Protein AF-A0A382T0R1-F1 (afdb_monomer_lite)

Secondary structure (DSSP, 8-state):
-HHHHHHHHHHHHHHHHHHHHHHHHHHSSS-THHHHHHHHHHHHHHHHHHHHHHHHHHHHHHHHHHHHHHHHHHHHHTS-HHHHTTS-HHHHHHHHHHHHHHHHHHHHHHHHHHHHHHHHHHHHHHHHHH-HHHHHHHHTTHHHHHHHHHHHHHHHHHHHHHHHHHHHHHHHHHHHT-

Structure (mmCIF, N/CA/C/O backbone):
data_AF-A0A382T0R1-F1
#
_entry.id   AF-A0A382T0R1-F1
#
loop_
_atom_site.group_PDB
_atom_site.id
_atom_site.type_symbol
_atom_site.label_atom_id
_atom_site.label_alt_id
_atom_site.label_comp_id
_atom_site.label_asym_id
_atom_site.label_entity_id
_atom_site.label_seq_id
_atom_site.pdbx_PDB_ins_code
_atom_site.Cartn_x
_atom_site.Cartn_y
_atom_site.Cartn_z
_atom_site.occupancy
_atom_site.B_iso_or_equiv
_atom_site.auth_seq_id
_atom_site.auth_comp_id
_atom_site.auth_asym_id
_atom_site.auth_atom_id
_atom_site.pdbx_PDB_model_num
A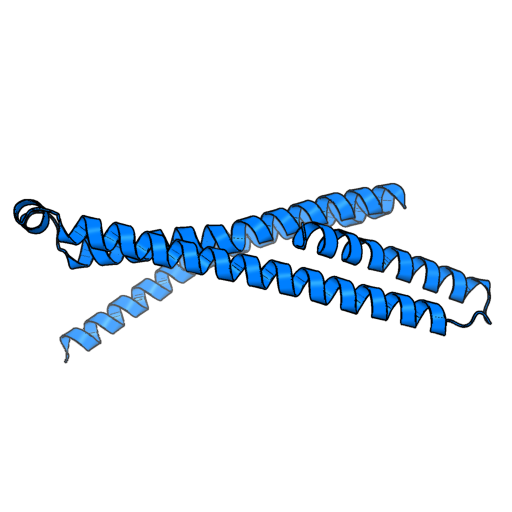TOM 1 N N . VAL A 1 1 ? -0.470 12.416 -5.456 1.00 79.88 1 VAL A N 1
ATOM 2 C CA . VAL A 1 1 ? 0.583 12.897 -6.387 1.00 79.88 1 VAL A CA 1
ATOM 3 C C . VAL A 1 1 ? 1.858 12.061 -6.297 1.00 79.88 1 VAL A C 1
ATOM 5 O O . VAL A 1 1 ? 2.151 11.387 -7.273 1.00 79.88 1 VAL A O 1
ATOM 8 N N . CYS A 1 2 ? 2.559 11.999 -5.152 1.00 83.88 2 CYS A N 1
ATOM 9 C CA . CYS A 1 2 ? 3.812 11.226 -5.013 1.00 83.88 2 CYS A CA 1
ATOM 10 C C . CYS A 1 2 ? 3.690 9.752 -5.435 1.00 83.88 2 CYS A C 1
ATOM 12 O O . CYS A 1 2 ? 4.563 9.249 -6.130 1.00 83.88 2 CYS A O 1
ATOM 14 N N . GLY A 1 3 ? 2.586 9.080 -5.081 1.00 83.62 3 GLY A N 1
ATOM 15 C CA . GLY A 1 3 ? 2.339 7.695 -5.499 1.00 83.62 3 GLY A CA 1
ATOM 16 C C . GLY A 1 3 ? 2.232 7.535 -7.019 1.00 83.62 3 GLY A C 1
ATOM 17 O O . GLY A 1 3 ? 2.878 6.664 -7.585 1.00 83.62 3 GLY A O 1
ATOM 18 N N . VAL A 1 4 ? 1.484 8.417 -7.692 1.00 85.44 4 VAL A N 1
ATOM 19 C CA . VAL A 1 4 ? 1.321 8.392 -9.158 1.00 85.44 4 VAL A CA 1
ATOM 20 C C . VAL A 1 4 ? 2.634 8.738 -9.863 1.00 85.44 4 VAL A C 1
ATOM 22 O O . VAL A 1 4 ? 3.014 8.047 -10.797 1.00 85.44 4 VAL A O 1
ATOM 25 N N . ALA A 1 5 ? 3.378 9.734 -9.378 1.00 86.44 5 ALA A N 1
ATOM 26 C CA . ALA A 1 5 ? 4.698 10.066 -9.919 1.00 86.44 5 ALA A CA 1
ATOM 27 C C . ALA A 1 5 ? 5.721 8.928 -9.706 1.00 86.44 5 ALA A C 1
ATOM 29 O O . ALA A 1 5 ? 6.486 8.585 -10.600 1.00 86.44 5 ALA A O 1
ATOM 30 N N . GLY A 1 6 ? 5.710 8.276 -8.540 1.00 84.56 6 GLY A N 1
ATOM 31 C CA . GLY A 1 6 ? 6.549 7.102 -8.280 1.00 84.56 6 GLY A CA 1
ATOM 32 C C . GLY A 1 6 ? 6.141 5.858 -9.084 1.00 84.56 6 GLY A C 1
ATOM 33 O O . GLY A 1 6 ? 6.961 4.958 -9.289 1.00 84.56 6 GLY A O 1
ATOM 34 N N . LEU A 1 7 ? 4.886 5.777 -9.539 1.00 84.94 7 LEU A N 1
ATOM 35 C CA . LEU A 1 7 ? 4.451 4.768 -10.504 1.00 84.94 7 LEU A CA 1
ATOM 36 C C . LEU A 1 7 ? 4.977 5.068 -11.901 1.00 84.94 7 LEU A C 1
ATOM 38 O O . LEU A 1 7 ? 5.560 4.176 -12.507 1.00 84.94 7 LEU A O 1
ATOM 42 N N . THR A 1 8 ? 4.781 6.289 -12.405 1.00 83.06 8 THR A N 1
ATOM 43 C CA . THR A 1 8 ? 5.184 6.644 -13.772 1.00 83.06 8 THR A CA 1
ATOM 44 C C . THR A 1 8 ? 6.680 6.436 -13.971 1.00 83.06 8 THR A C 1
ATOM 46 O O . THR A 1 8 ? 7.068 5.809 -14.950 1.00 83.06 8 THR A O 1
ATOM 49 N N . LEU A 1 9 ? 7.513 6.826 -12.997 1.00 83.06 9 LEU A N 1
ATOM 50 C CA . LEU A 1 9 ? 8.953 6.547 -13.040 1.00 83.06 9 LEU A CA 1
ATOM 51 C C . LEU A 1 9 ? 9.266 5.045 -13.099 1.00 83.06 9 LEU A C 1
ATOM 53 O O . LEU A 1 9 ? 10.170 4.643 -13.825 1.00 83.06 9 LEU A O 1
ATOM 57 N N . GLN A 1 10 ? 8.533 4.208 -12.356 1.00 77.69 10 GLN A N 1
ATOM 58 C CA . GLN A 1 10 ? 8.764 2.761 -12.383 1.00 77.69 10 GLN A CA 1
ATOM 59 C C . GLN A 1 10 ? 8.341 2.139 -13.717 1.00 77.69 10 GLN A C 1
ATOM 61 O O . GLN A 1 10 ? 9.050 1.276 -14.228 1.00 77.69 10 GLN A O 1
ATOM 66 N N . VAL A 1 11 ? 7.213 2.569 -14.287 1.00 79.44 11 VAL A N 1
ATOM 67 C CA . VAL A 1 11 ? 6.737 2.079 -15.592 1.00 79.44 11 VAL A CA 1
ATOM 68 C C . VAL A 1 11 ? 7.716 2.443 -16.715 1.00 79.44 11 VAL A C 1
ATOM 70 O O . VAL A 1 11 ? 7.823 1.701 -17.686 1.00 79.44 11 VAL A O 1
ATOM 73 N N . SER A 1 12 ? 8.497 3.516 -16.564 1.00 75.88 12 SER A N 1
ATOM 74 C CA . SER A 1 12 ? 9.550 3.882 -17.518 1.00 75.88 12 SER A CA 1
ATOM 75 C C . SER A 1 12 ? 10.806 3.001 -17.443 1.00 75.88 12 SER A C 1
ATOM 77 O O . SER A 1 12 ? 11.575 2.973 -18.402 1.00 75.88 12 SER A O 1
ATOM 79 N N . VAL A 1 13 ? 11.044 2.261 -16.350 1.00 80.06 13 VAL A N 1
ATOM 80 C CA . VAL A 1 13 ? 12.275 1.456 -16.176 1.00 80.06 13 VAL A CA 1
ATOM 81 C C . VAL A 1 13 ? 12.455 0.405 -17.286 1.00 80.06 13 VAL A C 1
ATOM 83 O O . VAL A 1 13 ? 13.531 0.377 -17.887 1.00 80.06 13 VAL A O 1
ATOM 86 N N . PRO A 1 14 ? 11.441 -0.414 -17.641 1.00 80.69 14 PRO A N 1
ATOM 87 C CA . PRO A 1 14 ? 11.546 -1.346 -18.764 1.00 80.69 14 PRO A CA 1
ATOM 88 C C . PRO A 1 14 ? 11.840 -0.671 -20.109 1.00 80.69 14 PRO A C 1
ATOM 90 O O . PRO A 1 14 ? 12.489 -1.282 -20.952 1.00 80.69 14 PRO A O 1
ATOM 93 N N . MET A 1 15 ? 11.400 0.577 -20.320 1.00 78.06 15 MET A N 1
ATOM 94 C CA . MET A 1 15 ? 11.679 1.318 -21.560 1.00 78.06 15 MET A CA 1
ATOM 95 C C . MET A 1 15 ? 13.159 1.658 -21.685 1.00 78.06 15 MET A C 1
ATOM 97 O O . MET A 1 15 ? 13.760 1.418 -22.728 1.00 78.06 15 MET A O 1
ATOM 101 N N . VAL A 1 16 ? 13.743 2.190 -20.608 1.00 78.50 16 VAL A N 1
ATOM 102 C CA . VAL A 1 16 ? 15.171 2.528 -20.564 1.00 78.50 16 VAL A CA 1
ATOM 103 C C . VAL A 1 16 ? 16.012 1.263 -20.701 1.00 78.50 16 VAL A C 1
ATOM 105 O O . VAL A 1 16 ? 16.990 1.256 -21.441 1.00 78.50 16 VAL A O 1
ATOM 108 N N . LEU A 1 17 ? 15.596 0.173 -20.047 1.00 80.19 17 LEU A N 1
ATOM 109 C CA . LEU A 1 17 ? 16.271 -1.115 -20.157 1.00 80.19 17 LEU A CA 1
ATOM 110 C C . LEU A 1 17 ? 16.212 -1.674 -21.584 1.00 80.19 17 LEU A C 1
ATOM 112 O O . LEU A 1 17 ? 17.235 -2.109 -22.099 1.00 80.19 17 LEU A O 1
ATOM 116 N N . ARG A 1 18 ? 15.044 -1.627 -22.237 1.00 80.56 18 ARG A N 1
ATOM 117 C CA . ARG A 1 18 ? 14.897 -2.031 -23.640 1.00 80.56 18 ARG A CA 1
ATOM 118 C C . ARG A 1 18 ? 15.835 -1.228 -24.538 1.00 80.56 18 ARG A C 1
ATOM 120 O O . ARG A 1 18 ? 16.590 -1.824 -25.290 1.00 80.56 18 ARG A O 1
ATOM 127 N N . HIS A 1 19 ? 15.818 0.098 -24.425 1.00 79.00 19 HIS A N 1
ATOM 128 C CA . HIS A 1 19 ? 16.662 0.956 -25.254 1.00 79.00 19 HIS A CA 1
ATOM 129 C C . HIS A 1 19 ? 18.156 0.687 -25.029 1.00 79.00 19 HIS A C 1
ATOM 131 O O . HIS A 1 19 ? 18.913 0.596 -25.988 1.00 79.00 19 HIS A O 1
ATOM 137 N N . ALA A 1 20 ? 18.570 0.478 -23.775 1.00 78.12 20 ALA A N 1
ATOM 138 C CA . ALA A 1 20 ? 19.946 0.114 -23.450 1.00 78.12 20 ALA A CA 1
ATOM 139 C C . ALA A 1 20 ? 20.356 -1.241 -24.058 1.00 78.12 20 ALA A C 1
ATOM 141 O O . ALA A 1 20 ? 21.490 -1.383 -24.509 1.00 78.12 20 ALA A O 1
ATOM 142 N N . ILE A 1 21 ? 19.447 -2.224 -24.087 1.00 81.25 21 ILE A N 1
ATOM 143 C CA . ILE A 1 21 ? 19.679 -3.525 -24.733 1.00 81.25 21 ILE A CA 1
ATOM 144 C C . ILE A 1 21 ? 19.779 -3.363 -26.254 1.00 81.25 21 ILE A C 1
ATOM 146 O O . ILE A 1 21 ? 20.711 -3.898 -26.847 1.00 81.25 21 ILE A O 1
ATOM 150 N N . ASP A 1 22 ? 18.867 -2.609 -26.870 1.00 81.69 22 ASP A N 1
ATOM 151 C CA . ASP A 1 22 ? 18.844 -2.385 -28.321 1.00 81.69 22 ASP A CA 1
ATOM 152 C C . ASP A 1 22 ? 20.154 -1.710 -28.790 1.00 81.69 22 ASP A C 1
ATOM 154 O O . ASP A 1 22 ? 20.825 -2.217 -29.689 1.00 81.69 22 ASP A O 1
ATOM 158 N N . VAL A 1 23 ? 20.599 -0.653 -28.096 1.00 77.19 23 VAL A N 1
ATOM 159 C CA . VAL A 1 23 ? 21.877 0.040 -28.371 1.00 77.19 23 VAL A CA 1
ATOM 160 C C . VAL A 1 23 ? 23.085 -0.880 -28.153 1.00 77.19 23 VAL A C 1
ATOM 162 O O . VAL A 1 23 ? 24.022 -0.883 -28.954 1.00 77.19 23 VAL A O 1
ATOM 165 N N . ALA A 1 24 ? 23.076 -1.698 -27.096 1.00 74.50 24 ALA A N 1
ATOM 166 C CA . ALA A 1 24 ? 24.163 -2.639 -26.822 1.00 74.50 24 ALA A CA 1
ATOM 167 C C . ALA A 1 24 ? 24.288 -3.736 -27.896 1.00 74.50 24 ALA A C 1
ATOM 169 O O . ALA A 1 24 ? 25.397 -4.203 -28.173 1.00 74.50 24 ALA A O 1
ATOM 170 N N . LEU A 1 25 ? 23.168 -4.148 -28.497 1.00 76.50 25 LEU A N 1
ATOM 171 C CA . LEU A 1 25 ? 23.129 -5.152 -29.559 1.00 76.50 25 LEU A CA 1
ATOM 172 C C . LEU A 1 25 ? 23.551 -4.583 -30.923 1.00 76.50 25 LEU A C 1
ATOM 174 O O . LEU A 1 25 ? 24.225 -5.294 -31.673 1.00 76.50 25 LEU A O 1
ATOM 178 N N . GLU A 1 26 ? 23.195 -3.331 -31.233 1.00 75.75 26 GLU A N 1
ATOM 179 C CA . GLU A 1 26 ? 23.508 -2.689 -32.520 1.00 75.75 26 GLU A CA 1
ATOM 180 C C . GLU A 1 26 ? 24.931 -2.116 -32.593 1.00 75.75 26 GLU A C 1
ATOM 182 O O . GLU A 1 26 ? 25.636 -2.374 -33.569 1.00 75.75 26 GLU A O 1
ATOM 187 N N . GLU A 1 27 ? 25.395 -1.369 -31.585 1.00 66.44 27 GLU A N 1
ATOM 188 C CA . GLU A 1 27 ? 26.633 -0.586 -31.729 1.00 66.44 27 GLU A CA 1
ATOM 189 C C . GLU A 1 27 ? 27.912 -1.327 -31.314 1.00 66.44 27 GLU A C 1
ATOM 191 O O . GLU A 1 27 ? 28.993 -0.898 -31.706 1.00 66.44 27 GLU A O 1
ATOM 196 N N . ARG A 1 28 ? 27.845 -2.424 -30.537 1.00 62.25 28 ARG A N 1
ATOM 197 C CA . ARG A 1 28 ? 28.993 -3.195 -29.973 1.00 62.25 28 ARG A CA 1
ATOM 198 C C . ARG A 1 28 ? 30.115 -2.380 -29.274 1.00 62.25 28 ARG A C 1
ATOM 200 O O . ARG A 1 28 ? 31.030 -2.992 -28.726 1.00 62.25 28 ARG A O 1
ATOM 207 N N . SER A 1 29 ? 30.058 -1.044 -29.251 1.00 57.25 29 SER A N 1
ATOM 208 C CA . SER A 1 29 ? 31.073 -0.133 -28.699 1.00 57.25 29 SER A CA 1
ATOM 209 C C . SER A 1 29 ? 30.507 1.121 -28.015 1.00 57.25 29 SER A C 1
ATOM 211 O O . SER A 1 29 ? 31.285 1.947 -27.540 1.00 57.25 29 SER A O 1
ATOM 213 N N . GLY A 1 30 ? 29.182 1.301 -27.961 1.00 59.59 30 GLY A N 1
ATOM 214 C CA . GLY A 1 30 ? 28.564 2.409 -27.229 1.00 59.59 30 GLY A CA 1
ATOM 215 C C . GLY A 1 30 ? 28.797 2.271 -25.719 1.00 59.59 30 GLY A C 1
ATOM 216 O O . GLY A 1 30 ? 28.607 1.194 -25.154 1.00 59.59 30 GLY A O 1
ATOM 217 N N . SER A 1 31 ? 29.226 3.343 -25.042 1.00 66.50 31 SER A N 1
ATOM 218 C CA . SER A 1 31 ? 29.431 3.318 -23.587 1.00 66.50 31 SER A CA 1
ATOM 219 C C . SER A 1 31 ? 28.091 3.136 -22.859 1.00 66.50 31 SER A C 1
ATOM 221 O O . SER A 1 31 ? 27.281 4.061 -22.762 1.00 66.50 31 SER A O 1
ATOM 223 N N . LEU A 1 32 ? 27.852 1.932 -22.322 1.00 72.62 32 LEU A N 1
ATOM 224 C CA . LEU A 1 32 ? 26.672 1.617 -21.503 1.00 72.62 32 LEU A CA 1
ATOM 225 C C . LEU A 1 32 ? 26.631 2.396 -20.178 1.00 72.62 32 LEU A C 1
ATOM 227 O O . LEU A 1 32 ? 25.585 2.442 -19.530 1.00 72.62 32 LEU A O 1
ATOM 231 N N . GLU A 1 33 ? 27.739 3.016 -19.770 1.00 80.31 33 GLU A N 1
ATOM 232 C CA . GLU A 1 33 ? 27.874 3.668 -18.467 1.00 80.31 33 GLU A CA 1
ATOM 233 C C . GLU A 1 33 ? 26.818 4.766 -18.251 1.00 80.31 33 GLU A C 1
ATOM 235 O O . GLU A 1 33 ? 26.200 4.838 -17.188 1.00 80.31 33 GLU A O 1
ATOM 240 N N . ALA A 1 34 ? 26.527 5.566 -19.282 1.00 79.25 34 ALA A N 1
ATOM 241 C CA . ALA A 1 34 ? 25.521 6.625 -19.203 1.00 79.25 34 ALA A CA 1
ATOM 242 C C . ALA A 1 34 ? 24.104 6.073 -18.944 1.00 79.25 34 ALA A C 1
ATOM 244 O O . ALA A 1 34 ? 23.364 6.618 -18.124 1.00 79.25 34 ALA A O 1
ATOM 245 N N . HIS A 1 35 ? 23.737 4.959 -19.584 1.00 77.94 35 HIS A N 1
ATOM 246 C CA . HIS A 1 35 ? 22.433 4.314 -19.398 1.00 77.94 35 HIS A CA 1
ATOM 247 C C . HIS A 1 35 ? 22.286 3.730 -17.991 1.00 77.94 35 HIS A C 1
ATOM 249 O O . HIS A 1 35 ? 21.218 3.830 -17.383 1.00 77.94 35 HIS A O 1
ATOM 255 N N . VAL A 1 36 ? 23.370 3.167 -17.449 1.00 82.75 36 VAL A N 1
ATOM 256 C CA . VAL A 1 36 ? 23.408 2.664 -16.071 1.00 82.75 36 VAL A CA 1
ATOM 257 C C . VAL A 1 36 ? 23.182 3.806 -15.081 1.00 82.75 36 VAL A C 1
ATOM 259 O O . VAL A 1 36 ? 22.324 3.684 -14.208 1.00 82.75 36 VAL A O 1
ATOM 262 N N . TRP A 1 37 ? 23.866 4.942 -15.242 1.00 85.81 37 TRP A N 1
ATOM 263 C CA . TRP A 1 37 ? 23.668 6.100 -14.363 1.00 85.81 37 TRP A CA 1
ATOM 264 C C . TRP A 1 37 ? 22.254 6.680 -14.441 1.00 85.81 37 TRP A C 1
ATOM 266 O O . TRP A 1 37 ? 21.680 7.030 -13.408 1.00 85.81 37 TRP A O 1
ATOM 276 N N . VAL A 1 38 ? 21.650 6.719 -15.633 1.00 84.62 38 VAL A N 1
ATOM 277 C CA . VAL A 1 38 ? 20.247 7.129 -15.801 1.00 84.62 38 VAL A CA 1
ATOM 278 C C . VAL A 1 38 ? 19.303 6.171 -15.069 1.00 84.62 38 VAL A C 1
ATOM 280 O O . VAL A 1 38 ? 18.416 6.623 -14.343 1.00 84.62 38 VAL A O 1
ATOM 283 N N . LEU A 1 39 ? 19.506 4.856 -15.192 1.00 84.25 39 LEU A N 1
ATOM 284 C CA . LEU A 1 39 ? 18.712 3.858 -14.468 1.00 84.25 39 LEU A CA 1
ATOM 285 C C . LEU A 1 39 ? 18.853 4.002 -12.949 1.00 84.25 39 LEU A C 1
ATOM 287 O O . LEU A 1 39 ? 17.849 3.947 -12.239 1.00 84.25 39 LEU A O 1
ATOM 291 N N . VAL A 1 40 ? 20.070 4.238 -12.449 1.00 88.19 40 VAL A N 1
ATOM 292 C CA . VAL A 1 40 ? 20.329 4.479 -11.021 1.00 88.19 40 VAL A CA 1
ATOM 293 C C . VAL A 1 40 ? 19.611 5.744 -10.545 1.00 88.19 40 VAL A C 1
ATOM 295 O O . VAL A 1 40 ? 18.936 5.712 -9.516 1.00 88.19 40 VAL A O 1
ATOM 298 N N . ALA A 1 41 ? 19.677 6.840 -11.305 1.00 89.56 41 ALA A N 1
ATOM 299 C CA . ALA A 1 41 ? 18.990 8.084 -10.966 1.00 89.56 41 ALA A CA 1
ATOM 300 C C . ALA A 1 41 ? 17.461 7.904 -10.914 1.00 89.56 41 ALA A C 1
ATOM 302 O O . ALA A 1 41 ? 16.818 8.329 -9.949 1.00 89.56 41 ALA A O 1
ATOM 303 N N . ILE A 1 42 ? 16.878 7.215 -11.904 1.00 87.94 42 ILE A N 1
ATOM 304 C CA . ILE A 1 42 ? 15.446 6.882 -11.924 1.00 87.94 42 ILE A CA 1
ATOM 305 C C . ILE A 1 42 ? 15.085 6.000 -10.725 1.00 87.94 42 ILE A C 1
ATOM 307 O O . ILE A 1 42 ? 14.070 6.249 -10.073 1.00 87.94 42 ILE A O 1
ATOM 311 N N . ALA A 1 43 ? 15.907 4.999 -10.401 1.00 86.19 43 ALA A N 1
ATOM 312 C CA . ALA A 1 43 ? 15.670 4.100 -9.276 1.00 86.19 43 ALA A CA 1
ATOM 313 C C . ALA A 1 43 ? 15.660 4.850 -7.935 1.00 86.19 43 ALA A C 1
ATOM 315 O O . ALA A 1 43 ? 14.744 4.652 -7.134 1.00 86.19 43 ALA A O 1
ATOM 316 N N . ILE A 1 44 ? 16.620 5.753 -7.710 1.00 92.19 44 ILE A N 1
ATOM 317 C CA . ILE A 1 44 ? 16.697 6.578 -6.495 1.00 92.19 44 ILE A CA 1
ATOM 318 C C . ILE A 1 44 ? 15.484 7.513 -6.399 1.00 92.19 44 ILE A C 1
ATOM 320 O O . ILE A 1 44 ? 14.836 7.582 -5.352 1.00 92.19 44 ILE A O 1
ATOM 324 N N . ALA A 1 45 ? 15.125 8.192 -7.491 1.00 91.81 45 ALA A N 1
ATOM 325 C CA . ALA A 1 45 ? 13.971 9.087 -7.516 1.00 91.81 45 ALA A CA 1
ATOM 326 C C . ALA A 1 45 ? 12.651 8.331 -7.271 1.00 91.81 45 ALA A C 1
ATOM 328 O O . ALA A 1 45 ? 11.826 8.750 -6.453 1.00 91.81 45 ALA A O 1
ATOM 329 N N . ALA A 1 46 ? 12.467 7.181 -7.927 1.00 88.38 46 ALA A N 1
ATOM 330 C CA . ALA A 1 46 ? 11.306 6.319 -7.735 1.00 88.38 46 ALA A CA 1
ATOM 331 C C . ALA A 1 46 ? 11.225 5.791 -6.296 1.00 88.38 46 ALA A C 1
ATOM 333 O O . ALA A 1 46 ? 10.136 5.763 -5.716 1.00 88.38 46 ALA A O 1
ATOM 334 N N . PHE A 1 47 ? 12.363 5.407 -5.707 1.00 89.38 47 PHE A N 1
ATOM 335 C CA . PHE A 1 47 ? 12.445 4.987 -4.311 1.00 89.38 47 PHE A CA 1
ATOM 336 C C . PHE A 1 47 ? 11.992 6.104 -3.369 1.00 89.38 47 PHE A C 1
ATOM 338 O O . PHE A 1 47 ? 11.099 5.870 -2.556 1.00 89.38 47 PHE A O 1
ATOM 345 N N . GLY A 1 48 ? 12.526 7.320 -3.524 1.00 94.38 48 GLY A N 1
ATOM 346 C CA . GLY A 1 48 ? 12.150 8.472 -2.702 1.00 94.38 48 GLY A CA 1
ATOM 347 C C . GLY A 1 48 ? 10.651 8.768 -2.770 1.00 94.38 48 GLY A C 1
ATOM 348 O O . GLY A 1 48 ? 9.974 8.809 -1.745 1.00 94.38 48 GLY A O 1
ATOM 349 N N . LEU A 1 49 ? 10.094 8.863 -3.981 1.00 93.56 49 LEU A N 1
ATOM 350 C CA . LEU A 1 49 ? 8.662 9.108 -4.195 1.00 93.56 49 LEU A CA 1
ATOM 351 C C . LEU A 1 49 ? 7.772 8.032 -3.559 1.00 93.56 49 LEU A C 1
ATOM 353 O O . LEU A 1 49 ? 6.759 8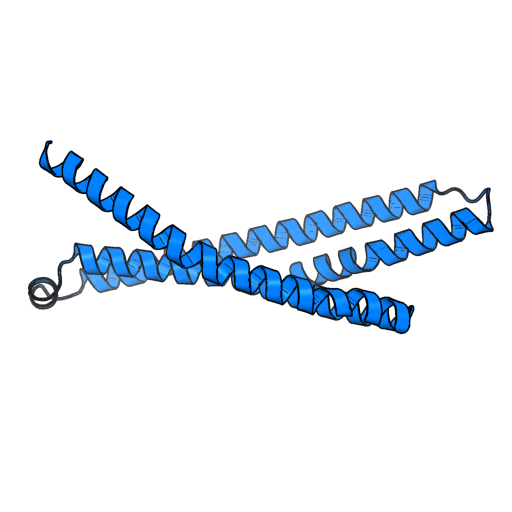.352 -2.930 1.00 93.56 49 LEU A O 1
ATOM 357 N N . ARG A 1 50 ? 8.144 6.756 -3.707 1.00 90.62 50 ARG A N 1
ATOM 358 C CA . ARG A 1 50 ? 7.400 5.624 -3.134 1.00 90.62 50 ARG A CA 1
ATOM 359 C C . ARG A 1 50 ? 7.500 5.586 -1.624 1.00 90.62 50 ARG A C 1
ATOM 361 O O . ARG A 1 50 ? 6.490 5.341 -0.966 1.00 90.62 50 ARG A O 1
ATOM 368 N N . TYR A 1 51 ? 8.690 5.826 -1.086 1.00 94.06 51 TYR A N 1
ATOM 369 C CA . TYR A 1 51 ? 8.915 5.894 0.347 1.00 94.06 51 TYR A CA 1
ATOM 370 C C . TYR A 1 51 ? 8.063 7.003 0.963 1.00 94.06 51 TYR A C 1
ATOM 372 O O . TYR A 1 51 ? 7.254 6.721 1.844 1.00 94.06 51 TYR A O 1
ATOM 380 N N . THR A 1 52 ? 8.145 8.226 0.432 1.00 95.88 52 THR A N 1
ATOM 381 C CA . THR A 1 52 ? 7.350 9.365 0.905 1.00 95.88 52 THR A CA 1
ATOM 382 C C . THR A 1 52 ? 5.854 9.091 0.792 1.00 95.88 52 THR A C 1
ATOM 384 O O . THR A 1 52 ? 5.114 9.353 1.735 1.00 95.88 52 THR A O 1
ATOM 387 N N . TYR A 1 53 ? 5.394 8.516 -0.324 1.00 94.44 53 TYR A N 1
ATOM 388 C CA . TYR A 1 53 ? 3.988 8.151 -0.481 1.00 94.44 53 TYR A CA 1
ATOM 389 C C . TYR A 1 53 ? 3.525 7.151 0.584 1.00 94.44 53 TYR A C 1
ATOM 391 O O . TYR A 1 53 ? 2.515 7.397 1.239 1.00 94.44 53 TYR A O 1
ATOM 399 N N . ARG A 1 54 ? 4.260 6.048 0.785 1.00 93.94 54 ARG A N 1
ATOM 400 C CA . ARG A 1 54 ? 3.899 5.034 1.788 1.00 93.94 54 ARG A CA 1
ATOM 401 C C . ARG A 1 54 ? 3.954 5.619 3.194 1.00 93.94 54 ARG A C 1
ATOM 403 O O . ARG A 1 54 ? 3.025 5.404 3.961 1.00 93.94 54 ARG A O 1
ATOM 410 N N . TYR A 1 55 ? 4.989 6.392 3.508 1.00 96.25 55 TYR A N 1
ATOM 411 C CA . TYR A 1 55 ? 5.131 7.049 4.803 1.00 96.25 55 TYR A CA 1
ATOM 412 C C . TYR A 1 55 ? 3.934 7.955 5.113 1.00 96.25 55 TYR A C 1
ATOM 414 O O . TYR A 1 55 ? 3.282 7.769 6.137 1.00 96.25 55 TYR A O 1
ATOM 422 N N . LEU A 1 56 ? 3.590 8.873 4.202 1.00 96.38 56 LEU A N 1
ATOM 423 C CA . LEU A 1 56 ? 2.450 9.781 4.370 1.00 96.38 56 LEU A CA 1
ATOM 424 C C . LEU A 1 56 ? 1.122 9.026 4.468 1.00 96.38 56 LEU A C 1
ATOM 426 O O . LEU A 1 56 ? 0.259 9.410 5.252 1.00 96.38 56 LEU A O 1
ATOM 430 N N . LEU A 1 57 ? 0.968 7.951 3.693 1.00 96.00 57 LEU A N 1
ATOM 431 C CA . LEU A 1 57 ? -0.233 7.125 3.705 1.00 96.00 57 LEU A CA 1
ATOM 432 C C . LEU A 1 57 ? -0.441 6.448 5.064 1.00 96.00 57 LEU A C 1
ATOM 434 O O . LEU A 1 57 ? -1.515 6.570 5.649 1.00 96.00 57 LEU A O 1
ATOM 438 N N . PHE A 1 58 ? 0.584 5.767 5.583 1.00 95.75 58 PHE A N 1
ATOM 439 C CA . PHE A 1 58 ? 0.497 5.117 6.890 1.00 95.75 58 PHE A CA 1
ATOM 440 C C . PHE A 1 58 ? 0.356 6.139 8.011 1.00 95.75 58 PHE A C 1
ATOM 442 O O . PHE A 1 58 ? -0.476 5.953 8.893 1.00 95.75 58 PHE A O 1
ATOM 449 N N . TRP A 1 59 ? 1.105 7.241 7.954 1.00 96.94 59 TRP A N 1
ATOM 450 C CA . TRP A 1 59 ? 0.972 8.330 8.917 1.00 96.94 59 TRP A CA 1
ATOM 451 C C . TRP A 1 59 ? -0.464 8.870 8.974 1.00 96.94 59 TRP A C 1
ATOM 453 O O . TRP A 1 59 ? -1.029 8.992 10.059 1.00 96.94 59 TRP A O 1
ATOM 463 N N . ALA A 1 60 ? -1.090 9.119 7.819 1.00 96.69 60 ALA A N 1
ATOM 464 C CA . ALA A 1 60 ? -2.479 9.562 7.755 1.00 96.69 60 ALA A CA 1
ATOM 465 C C . ALA A 1 60 ? -3.446 8.502 8.307 1.00 96.69 60 ALA A C 1
ATOM 467 O O . ALA A 1 60 ? -4.336 8.841 9.083 1.00 96.69 60 ALA A O 1
ATOM 468 N N . ALA A 1 61 ? -3.249 7.224 7.967 1.00 96.31 61 ALA A N 1
ATOM 469 C CA . ALA A 1 61 ? -4.082 6.132 8.469 1.00 96.31 61 ALA A CA 1
ATOM 470 C C . ALA A 1 61 ? -4.019 6.007 10.004 1.00 96.31 61 ALA A C 1
ATOM 472 O O . ALA A 1 61 ? -5.060 5.894 10.645 1.00 96.31 61 ALA A O 1
ATOM 473 N N . TYR A 1 62 ? -2.826 6.093 10.604 1.00 96.25 62 TYR A N 1
ATOM 474 C CA . TYR A 1 62 ? -2.654 6.067 12.064 1.00 96.25 62 TYR A CA 1
ATOM 475 C C . TYR A 1 62 ? -3.221 7.311 12.755 1.00 96.25 62 TYR A C 1
ATOM 477 O O . TYR A 1 62 ? -3.769 7.220 13.855 1.00 96.25 62 TYR A O 1
ATOM 485 N N . ARG A 1 63 ? -3.113 8.481 12.119 1.00 97.19 63 ARG A N 1
ATOM 486 C CA . ARG A 1 63 ? -3.709 9.707 12.653 1.00 97.19 63 ARG A CA 1
ATOM 487 C C . ARG A 1 63 ? -5.231 9.598 12.702 1.00 97.19 63 ARG A C 1
ATOM 489 O O . ARG A 1 63 ? -5.813 9.831 13.753 1.00 97.19 63 ARG A O 1
ATOM 496 N N . ILE A 1 64 ? -5.847 9.146 11.610 1.00 96.75 64 ILE A N 1
ATOM 497 C CA . ILE A 1 64 ? -7.296 8.911 11.547 1.00 96.75 64 ILE A CA 1
ATOM 498 C C . ILE A 1 64 ? -7.723 7.849 12.571 1.00 96.75 64 ILE A C 1
ATOM 500 O O . ILE A 1 64 ? -8.740 8.023 13.234 1.00 96.75 64 ILE A O 1
ATOM 504 N N . GLU A 1 65 ? -6.943 6.778 12.754 1.00 96.62 65 GLU A N 1
ATOM 505 C CA . GLU A 1 65 ? -7.196 5.772 13.798 1.00 96.62 65 GLU A CA 1
ATOM 506 C C . GLU A 1 65 ? -7.240 6.394 15.202 1.00 96.62 65 GLU A C 1
ATOM 508 O O . GLU A 1 65 ? -8.143 6.106 15.989 1.00 96.62 65 GLU A O 1
ATOM 513 N N . THR A 1 66 ? -6.275 7.265 15.506 1.00 96.94 66 THR A N 1
ATOM 514 C CA . THR A 1 66 ? -6.165 7.945 16.804 1.00 96.94 66 THR A CA 1
ATOM 515 C C . THR A 1 66 ? -7.329 8.912 17.027 1.00 96.94 66 THR A C 1
ATOM 517 O O . THR A 1 66 ? -7.913 8.941 18.114 1.00 96.94 66 THR A O 1
ATOM 520 N N . ASP A 1 67 ? -7.711 9.658 15.989 1.00 97.50 67 ASP A N 1
ATOM 521 C CA . ASP A 1 67 ? -8.839 10.590 16.034 1.00 97.50 67 ASP A CA 1
ATOM 522 C C . ASP A 1 67 ? -10.159 9.832 16.254 1.00 97.50 67 ASP A C 1
ATOM 524 O O . ASP A 1 67 ? -10.933 10.176 17.148 1.00 97.50 67 ASP A O 1
ATOM 528 N N . LEU A 1 68 ? -10.385 8.736 15.518 1.00 97.38 68 LEU A N 1
ATOM 529 C CA . LEU A 1 68 ? -11.562 7.878 15.694 1.00 97.38 68 LEU A CA 1
ATOM 530 C C . LEU A 1 68 ? -11.635 7.291 17.103 1.00 97.38 68 LEU A C 1
ATOM 532 O O . LEU A 1 68 ? -12.700 7.302 17.721 1.00 97.38 68 LEU A O 1
ATOM 536 N N . ARG A 1 69 ? -10.509 6.807 17.637 1.00 96.88 69 ARG A N 1
ATOM 537 C CA . ARG A 1 69 ? -10.459 6.248 18.992 1.00 96.88 69 ARG A CA 1
ATOM 538 C C . ARG A 1 69 ? -10.813 7.299 20.043 1.00 96.88 69 ARG A C 1
ATOM 540 O O . ARG A 1 69 ? -11.551 6.992 20.974 1.00 96.88 69 ARG A O 1
ATOM 547 N N . SER A 1 70 ? -10.346 8.533 19.860 1.00 97.12 70 SER A N 1
ATOM 548 C CA . SER A 1 70 ? -10.664 9.659 20.744 1.00 97.12 70 SER A CA 1
ATOM 549 C C . SER A 1 70 ? -12.154 10.013 20.701 1.00 97.12 70 SER A C 1
ATOM 551 O O . SER A 1 70 ? -12.783 10.122 21.751 1.00 97.12 70 SER A O 1
ATOM 553 N N . ILE A 1 71 ? -12.741 10.106 19.500 1.00 97.06 71 ILE A N 1
ATOM 554 C CA . ILE A 1 71 ? -14.171 10.403 19.303 1.00 97.06 71 ILE A CA 1
ATOM 555 C C . ILE A 1 71 ? -15.051 9.321 19.935 1.00 97.06 71 ILE A C 1
ATOM 557 O O . ILE A 1 71 ? -15.998 9.634 20.659 1.00 97.06 71 ILE A O 1
ATOM 561 N N . ILE A 1 72 ? -14.744 8.044 19.684 1.00 96.06 72 ILE A N 1
ATOM 562 C CA . ILE A 1 72 ? -15.522 6.944 20.257 1.00 96.06 72 ILE A CA 1
ATOM 563 C C . ILE A 1 72 ? -15.386 6.936 21.778 1.00 96.06 72 ILE A C 1
ATOM 565 O O . ILE A 1 72 ? -16.391 6.808 22.469 1.00 96.06 72 ILE A O 1
ATOM 569 N N . TYR A 1 73 ? -14.181 7.118 22.316 1.00 95.56 73 TYR A N 1
ATOM 570 C CA . TYR A 1 73 ? -13.980 7.152 23.762 1.00 95.56 73 TYR A CA 1
ATOM 571 C C . TYR A 1 73 ? -14.769 8.289 24.432 1.00 95.56 73 TYR A C 1
ATOM 573 O O . TYR A 1 73 ? -15.454 8.071 25.435 1.00 95.56 73 TYR A O 1
ATOM 581 N N . GLU A 1 74 ? -14.744 9.491 23.854 1.00 96.75 74 GLU A N 1
ATOM 582 C CA . GLU A 1 74 ? -15.540 10.615 24.350 1.00 96.75 74 GLU A CA 1
ATOM 583 C C . GLU A 1 74 ? -17.045 10.311 24.303 1.00 96.75 74 GLU A C 1
ATOM 585 O O . GLU A 1 74 ? -17.772 10.605 25.251 1.00 96.75 74 GLU A O 1
ATOM 590 N N . HIS A 1 75 ? -17.526 9.681 23.233 1.00 95.50 75 HIS A N 1
ATOM 591 C CA . HIS A 1 75 ? -18.931 9.301 23.132 1.00 95.50 75 HIS A CA 1
ATOM 592 C C . HIS A 1 75 ? -19.323 8.239 24.172 1.00 95.50 75 HIS A C 1
ATOM 594 O O . HIS A 1 75 ? -20.343 8.381 24.848 1.00 95.50 75 HIS A O 1
ATOM 600 N N . LEU A 1 76 ? -18.492 7.206 24.348 1.00 94.19 76 LEU A N 1
ATOM 601 C CA . LEU A 1 76 ? -18.737 6.121 25.298 1.00 94.19 76 LEU A CA 1
ATOM 602 C C . LEU A 1 76 ? -18.784 6.621 26.745 1.00 94.19 76 LEU A C 1
ATOM 604 O O . LEU A 1 76 ? -19.662 6.222 27.508 1.00 94.19 76 LEU A O 1
ATOM 608 N N . THR A 1 77 ? -17.906 7.546 27.123 1.00 93.75 77 THR A N 1
ATOM 609 C CA . THR A 1 77 ? -17.890 8.102 28.489 1.00 93.75 77 THR A CA 1
ATOM 610 C C . THR A 1 77 ? -19.097 8.989 28.814 1.00 93.75 77 THR A C 1
ATOM 612 O O . THR A 1 77 ? -19.403 9.188 29.987 1.00 93.75 77 THR A O 1
ATOM 615 N N . ARG A 1 78 ? -19.815 9.497 27.804 1.00 94.94 78 ARG A N 1
ATOM 616 C CA . ARG A 1 78 ? -21.026 10.322 27.975 1.00 94.94 78 ARG A CA 1
ATOM 617 C C . ARG A 1 78 ? -22.332 9.514 27.970 1.00 94.94 78 ARG A C 1
ATOM 61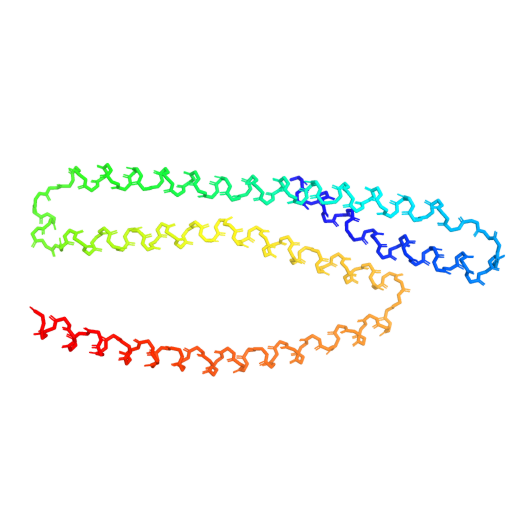9 O O . ARG A 1 78 ? -23.392 10.085 28.226 1.00 94.94 78 ARG A O 1
ATOM 626 N N . LEU A 1 79 ? -22.288 8.215 27.663 1.00 94.06 79 LEU A N 1
ATOM 627 C CA . LEU A 1 79 ? -23.472 7.352 27.651 1.00 94.06 79 LEU A CA 1
ATOM 628 C C . LEU A 1 79 ? -24.004 7.095 29.069 1.00 94.06 79 LEU A C 1
ATOM 630 O O . LEU A 1 79 ? -23.253 6.951 30.029 1.00 94.06 79 LEU A O 1
ATOM 634 N N . SER A 1 80 ? -25.331 7.019 29.197 1.00 92.50 80 SER A N 1
ATOM 635 C CA . SER A 1 80 ? -26.005 6.773 30.479 1.00 92.50 80 SER A CA 1
ATOM 636 C C . SER A 1 80 ? -25.727 5.368 31.021 1.00 92.50 80 SER A C 1
ATOM 638 O O . SER A 1 80 ? -25.661 4.424 30.236 1.00 92.50 80 SER A O 1
ATOM 640 N N . PHE A 1 81 ? -25.743 5.188 32.344 1.00 89.50 81 PHE A N 1
ATOM 641 C CA . PHE A 1 81 ? -25.654 3.865 32.987 1.00 89.50 81 PHE A CA 1
ATOM 642 C C . PHE A 1 81 ? -26.671 2.846 32.444 1.00 89.50 81 PHE A C 1
ATOM 644 O O . PHE A 1 81 ? -26.299 1.712 32.170 1.00 89.50 81 PHE A O 1
ATOM 651 N N . SER A 1 82 ? -27.901 3.276 32.128 1.00 92.88 82 SER A N 1
ATOM 652 C CA . SER A 1 82 ? -28.934 2.404 31.539 1.00 92.88 82 SER A CA 1
ATOM 653 C C . SER A 1 82 ? -28.525 1.757 30.204 1.00 92.88 82 SER A C 1
ATOM 655 O O . SER A 1 82 ? -29.064 0.719 29.826 1.00 92.88 82 SER A O 1
ATOM 657 N N . PHE A 1 83 ? -27.592 2.358 29.459 1.00 92.25 83 PHE A N 1
ATOM 658 C CA . PHE A 1 83 ? -27.024 1.742 28.257 1.00 92.25 83 PHE A CA 1
ATOM 659 C C . PHE A 1 83 ? -26.116 0.562 28.622 1.00 92.25 83 PHE A C 1
ATOM 661 O O . PHE A 1 83 ? -26.236 -0.509 28.029 1.00 92.25 83 PHE A O 1
ATOM 668 N N . TYR A 1 84 ? -25.262 0.746 29.629 1.00 92.62 84 TYR A N 1
ATOM 669 C CA . TYR A 1 84 ? -24.320 -0.267 30.103 1.00 92.62 84 TYR A CA 1
ATOM 670 C C . TYR A 1 84 ? -24.980 -1.383 30.923 1.00 92.62 84 TYR A C 1
ATOM 672 O O . TYR A 1 84 ? -24.435 -2.479 30.991 1.00 92.62 84 TYR A O 1
ATOM 680 N N . ASP A 1 85 ? -26.188 -1.159 31.446 1.00 92.44 85 ASP A N 1
ATOM 681 C CA . ASP A 1 85 ? -27.020 -2.229 32.016 1.00 92.44 85 ASP A CA 1
ATOM 682 C C . ASP A 1 85 ? -27.526 -3.211 30.943 1.00 92.44 85 ASP A C 1
ATOM 684 O O . ASP A 1 85 ? -27.867 -4.352 31.248 1.00 92.44 85 ASP A O 1
ATOM 688 N N . ARG A 1 86 ? -27.599 -2.774 29.675 1.00 90.62 86 ARG A N 1
ATOM 689 C CA . ARG A 1 86 ? -28.070 -3.594 28.544 1.00 90.62 86 ARG A CA 1
ATOM 690 C C . ARG A 1 86 ? -26.942 -4.224 27.730 1.00 90.62 86 ARG A C 1
ATOM 692 O O . ARG A 1 86 ? -27.179 -5.240 27.084 1.00 90.62 86 ARG A O 1
ATOM 699 N N . ILE A 1 87 ? -25.757 -3.613 27.705 1.00 89.94 87 ILE A N 1
ATOM 700 C CA . ILE A 1 87 ? -24.615 -4.068 26.902 1.00 89.94 87 ILE A CA 1
ATOM 701 C C . ILE A 1 87 ? -23.337 -3.965 27.733 1.00 89.94 87 ILE A C 1
ATOM 703 O O . ILE A 1 87 ? -23.015 -2.901 28.263 1.00 89.94 87 ILE A O 1
ATOM 707 N N . ALA A 1 88 ? -22.569 -5.055 27.795 1.00 89.12 88 ALA A N 1
ATOM 708 C CA . ALA A 1 88 ? -21.310 -5.088 28.526 1.00 89.12 88 ALA A CA 1
ATOM 709 C C . ALA A 1 88 ? -20.302 -4.079 27.947 1.00 89.12 88 ALA A C 1
ATOM 711 O O . ALA A 1 88 ? -19.984 -4.106 26.756 1.00 89.12 88 ALA A O 1
ATOM 712 N N . ALA A 1 89 ? -19.734 -3.221 28.800 1.00 89.06 89 ALA A N 1
ATOM 713 C CA . ALA A 1 89 ? -18.778 -2.193 28.379 1.00 89.06 89 ALA A CA 1
ATOM 714 C C . ALA A 1 89 ? -17.571 -2.775 27.612 1.00 89.06 89 ALA A C 1
ATOM 716 O O . ALA A 1 89 ? -17.139 -2.206 26.610 1.00 89.06 89 ALA A O 1
ATOM 717 N N . GLY A 1 90 ? -17.067 -3.941 28.034 1.00 88.12 90 GLY A N 1
ATOM 718 C CA . GLY A 1 90 ? -15.961 -4.630 27.360 1.00 88.12 90 GLY A CA 1
ATOM 719 C C . GLY A 1 90 ? -16.291 -5.061 25.928 1.00 88.12 90 GLY A C 1
ATOM 720 O O . GLY A 1 90 ? -15.440 -4.961 25.046 1.00 88.12 90 GLY A O 1
ATOM 721 N N . GLU A 1 91 ? -17.537 -5.464 25.666 1.00 90.75 91 GLU A N 1
ATOM 722 C CA . GLU A 1 91 ? -17.986 -5.829 24.322 1.00 90.75 91 GLU A CA 1
ATOM 723 C C . GLU A 1 91 ? -18.008 -4.606 23.400 1.00 90.75 91 GLU A C 1
ATOM 725 O O . GLU A 1 91 ? -17.489 -4.661 22.284 1.00 90.75 91 GLU A O 1
ATOM 730 N N . VAL A 1 92 ? -18.548 -3.482 23.881 1.00 92.19 92 VAL A N 1
ATOM 731 C CA . VAL A 1 92 ? -18.610 -2.230 23.112 1.00 92.19 92 VAL A CA 1
ATOM 732 C C . VAL A 1 92 ? -17.206 -1.725 22.777 1.00 92.19 92 VAL A C 1
ATOM 734 O O . VAL A 1 92 ? -16.937 -1.366 21.632 1.00 92.19 92 VAL A O 1
ATOM 737 N N . ILE A 1 93 ? -16.287 -1.754 23.748 1.00 92.75 93 ILE A N 1
ATOM 738 C CA . ILE A 1 93 ? -14.890 -1.336 23.560 1.00 92.75 93 ILE A CA 1
ATOM 739 C C . ILE A 1 93 ? -14.155 -2.271 22.588 1.00 92.75 93 ILE A C 1
ATOM 741 O O . ILE A 1 93 ? -13.406 -1.802 21.729 1.00 92.75 93 ILE A O 1
ATOM 745 N N . SER A 1 94 ? -14.355 -3.587 22.701 1.00 93.12 94 SER A N 1
ATOM 746 C CA . SER A 1 94 ? -13.730 -4.574 21.811 1.00 93.12 94 SER A CA 1
ATOM 747 C C . SER A 1 94 ? -14.189 -4.396 20.361 1.00 93.12 94 SER A C 1
ATOM 749 O O . SER A 1 94 ? -13.356 -4.252 19.460 1.00 93.12 94 SER A O 1
ATOM 751 N N . ARG A 1 95 ? -15.508 -4.296 20.141 1.00 93.06 95 ARG A N 1
ATOM 752 C CA . ARG A 1 95 ? -16.095 -4.039 18.816 1.00 93.06 95 ARG A CA 1
ATOM 753 C C . ARG A 1 95 ? -15.581 -2.727 18.226 1.00 93.06 95 ARG A C 1
ATOM 755 O O . ARG A 1 95 ? -15.072 -2.728 17.111 1.00 93.06 95 ARG A O 1
ATOM 762 N N . ALA A 1 96 ? -15.599 -1.642 19.002 1.00 94.81 96 ALA A N 1
ATOM 763 C CA . ALA A 1 96 ? -15.084 -0.349 18.560 1.00 94.81 96 ALA A CA 1
ATOM 764 C C . ALA A 1 96 ? -13.612 -0.412 18.120 1.00 94.81 96 ALA A C 1
ATOM 766 O O . ALA A 1 96 ? -13.260 0.115 17.067 1.00 94.81 96 ALA A O 1
ATOM 767 N N . ASN A 1 97 ? -12.749 -1.081 18.892 1.00 94.00 97 ASN A N 1
ATOM 768 C CA . ASN A 1 97 ? -11.342 -1.244 18.523 1.00 94.00 97 ASN A CA 1
ATOM 769 C C . ASN A 1 97 ? -11.173 -2.070 17.238 1.00 94.00 97 ASN A C 1
ATOM 771 O O . ASN A 1 97 ? -10.375 -1.695 16.376 1.00 94.00 97 ASN A O 1
ATOM 775 N N . SER A 1 98 ? -11.922 -3.167 17.089 1.00 95.44 98 SER A N 1
ATOM 776 C CA . SER A 1 98 ? -11.897 -4.006 15.883 1.00 95.44 98 SER A CA 1
ATOM 777 C C . SER A 1 98 ? -12.362 -3.243 14.637 1.00 95.44 98 SER A C 1
ATOM 779 O O . SER A 1 98 ? -11.735 -3.320 13.574 1.00 95.44 98 SER A O 1
ATOM 781 N N . ASP A 1 99 ? -13.425 -2.452 14.764 1.00 96.38 99 ASP A N 1
ATOM 782 C CA . ASP A 1 99 ? -13.986 -1.676 13.659 1.00 96.38 99 ASP A CA 1
ATOM 783 C C . ASP A 1 99 ? -13.047 -0.534 13.252 1.00 96.38 99 ASP A C 1
ATOM 785 O O . ASP A 1 99 ? -12.728 -0.382 12.069 1.00 96.38 99 ASP A O 1
ATOM 789 N N . ILE A 1 100 ? -12.504 0.212 14.225 1.00 96.69 100 ILE A N 1
ATOM 790 C CA . ILE A 1 100 ? -11.478 1.238 13.979 1.00 96.69 100 ILE A CA 1
ATOM 791 C C . ILE A 1 100 ? -10.265 0.621 13.273 1.00 96.69 100 ILE A C 1
ATOM 793 O O . ILE A 1 100 ? -9.762 1.179 12.293 1.00 96.69 100 ILE A O 1
ATOM 797 N N . ARG A 1 101 ? -9.805 -0.550 13.730 1.00 94.81 101 ARG A N 1
ATOM 798 C CA . ARG A 1 101 ? -8.681 -1.259 13.112 1.00 94.81 101 ARG A CA 1
ATOM 799 C C . ARG A 1 101 ? -8.981 -1.638 11.664 1.00 94.81 101 ARG A C 1
ATOM 801 O O . ARG A 1 101 ? -8.118 -1.487 10.800 1.00 94.81 101 ARG A O 1
ATOM 808 N N . SER A 1 102 ? -10.197 -2.089 11.382 1.00 95.94 102 SER A N 1
ATOM 809 C CA . SER A 1 102 ? -10.634 -2.429 10.025 1.00 95.94 102 SER A CA 1
ATOM 810 C C . SER A 1 102 ? -10.637 -1.201 9.108 1.00 95.94 102 SER A C 1
ATOM 812 O O . SER A 1 102 ? -10.132 -1.269 7.985 1.00 95.94 102 SER A O 1
ATOM 814 N N . ILE A 1 103 ? -11.112 -0.052 9.603 1.00 96.31 103 ILE A N 1
ATOM 815 C CA . ILE A 1 103 ? -11.069 1.230 8.881 1.00 96.31 103 ILE A CA 1
ATOM 816 C C . ILE A 1 103 ? -9.622 1.653 8.604 1.00 96.31 103 ILE A C 1
ATOM 818 O O . ILE A 1 103 ? -9.286 2.022 7.478 1.00 96.31 103 ILE A O 1
ATOM 822 N N . GLN A 1 104 ? -8.740 1.560 9.600 1.00 96.00 104 GLN A N 1
ATOM 823 C CA . GLN A 1 104 ? -7.326 1.896 9.445 1.00 96.00 104 GLN A CA 1
ATOM 824 C C . GLN A 1 104 ? -6.644 1.014 8.384 1.00 96.00 104 GLN A C 1
ATOM 826 O O . GLN A 1 104 ? -5.912 1.522 7.531 1.00 96.00 104 GLN A O 1
ATOM 831 N N . LEU A 1 105 ? -6.913 -0.296 8.390 1.00 94.81 105 LEU A N 1
ATOM 832 C CA . LEU A 1 105 ? -6.398 -1.213 7.372 1.00 94.81 105 LEU A CA 1
ATOM 833 C C . LEU A 1 105 ? -6.923 -0.858 5.978 1.00 94.81 105 LEU A C 1
ATOM 835 O O . LEU A 1 105 ? -6.142 -0.844 5.028 1.00 94.81 105 LEU A O 1
ATOM 839 N N . LEU A 1 106 ? -8.205 -0.516 5.844 1.00 96.31 106 LEU A N 1
ATOM 840 C CA . LEU A 1 106 ? -8.774 -0.071 4.572 1.00 96.31 106 LEU A CA 1
ATOM 841 C C . LEU A 1 106 ? -8.095 1.209 4.060 1.00 96.31 106 LEU A C 1
ATOM 843 O O . LEU A 1 106 ? -7.745 1.286 2.882 1.00 96.31 106 LEU A O 1
ATOM 847 N N . LEU A 1 107 ? -7.856 2.188 4.935 1.00 95.06 107 LEU A N 1
ATOM 848 C CA . LEU A 1 107 ? -7.177 3.440 4.587 1.00 95.06 107 LEU A CA 1
ATOM 849 C C . LEU A 1 107 ? -5.715 3.223 4.177 1.00 95.06 107 LEU A C 1
ATOM 851 O O . LEU A 1 107 ? -5.213 3.935 3.309 1.00 95.06 107 LEU A O 1
ATOM 855 N N . ALA A 1 108 ? -5.041 2.230 4.757 1.00 92.69 108 ALA A N 1
ATOM 856 C CA . ALA A 1 108 ? -3.673 1.879 4.396 1.00 92.69 108 ALA A CA 1
ATOM 857 C C . ALA A 1 108 ? -3.595 1.055 3.097 1.00 92.69 108 ALA A C 1
ATOM 859 O O . ALA A 1 108 ? -2.802 1.361 2.207 1.00 92.69 108 ALA A O 1
ATOM 860 N N . PHE A 1 109 ? -4.407 0.003 2.965 1.00 93.75 109 PHE A N 1
ATOM 861 C CA . PHE A 1 109 ? -4.314 -0.950 1.856 1.00 93.75 109 PHE A CA 1
ATOM 862 C C . PHE A 1 109 ? -5.129 -0.553 0.627 1.00 93.75 109 PHE A C 1
ATOM 864 O O . PHE A 1 109 ? -4.708 -0.854 -0.489 1.00 93.75 109 PHE A O 1
ATOM 871 N N . GLY A 1 110 ? -6.255 0.142 0.792 1.00 95.38 110 GLY A N 1
ATOM 872 C CA . GLY A 1 110 ? -7.125 0.551 -0.312 1.00 95.38 110 GLY A CA 1
ATOM 873 C C . GLY A 1 110 ? -6.386 1.390 -1.361 1.00 95.38 110 GLY A C 1
ATOM 874 O O . GLY A 1 110 ? -6.343 0.999 -2.530 1.00 95.38 110 GLY A O 1
ATOM 875 N N . PRO A 1 111 ? -5.717 2.490 -0.970 1.00 94.19 111 PRO A N 1
ATOM 876 C CA . PRO A 1 111 ? -4.931 3.296 -1.900 1.00 94.19 111 PRO A CA 1
ATOM 877 C C . PRO A 1 111 ? -3.759 2.533 -2.534 1.00 94.19 111 PRO A C 1
ATOM 879 O O . PRO A 1 111 ? -3.495 2.717 -3.720 1.00 94.19 111 PRO A O 1
ATOM 882 N N . LEU A 1 112 ? -3.093 1.636 -1.792 1.00 92.81 112 LEU A N 1
ATOM 883 C CA . LEU A 1 112 ? -2.023 0.784 -2.335 1.00 92.81 112 LEU A CA 1
ATOM 884 C C . LEU A 1 112 ? -2.547 -0.180 -3.409 1.00 92.81 112 LEU A C 1
ATOM 886 O O . LEU A 1 112 ? -1.911 -0.348 -4.454 1.00 92.81 112 LEU A O 1
ATOM 890 N N . ALA A 1 113 ? -3.707 -0.793 -3.173 1.00 93.88 113 ALA A N 1
ATOM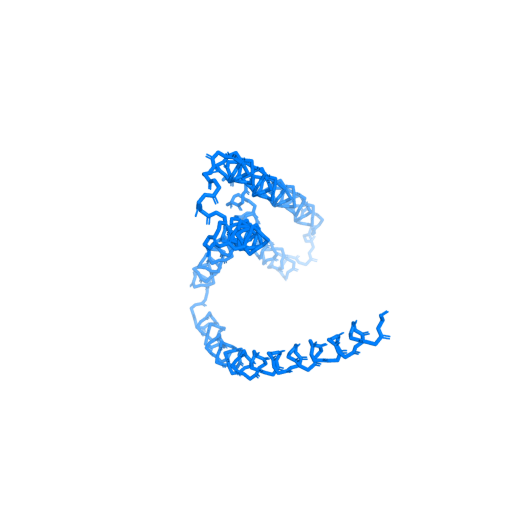 891 C CA . ALA A 1 113 ? -4.362 -1.676 -4.130 1.00 93.88 113 ALA A CA 1
ATOM 892 C C . ALA A 1 113 ? -4.812 -0.904 -5.378 1.00 93.88 113 ALA A C 1
ATOM 894 O O . ALA A 1 113 ? -4.537 -1.337 -6.496 1.00 93.88 113 ALA A O 1
ATOM 895 N N . GLY A 1 114 ? -5.413 0.278 -5.203 1.00 93.69 114 GLY A N 1
ATOM 896 C CA . GLY A 1 114 ? -5.794 1.155 -6.313 1.00 93.69 114 GLY A CA 1
ATOM 897 C C . GLY A 1 114 ? -4.594 1.585 -7.160 1.00 93.69 114 GLY A C 1
ATOM 898 O O . GLY A 1 114 ? -4.650 1.542 -8.388 1.00 93.69 114 GLY A O 1
ATOM 899 N N . LEU A 1 115 ? -3.472 1.917 -6.516 1.00 91.19 115 LEU A N 1
ATOM 900 C CA . LEU A 1 115 ? -2.225 2.254 -7.200 1.00 91.19 115 LEU A CA 1
ATOM 901 C C . LEU A 1 115 ? -1.663 1.053 -7.982 1.00 91.19 115 LEU A C 1
ATOM 903 O O . LEU A 1 115 ? -1.208 1.203 -9.113 1.00 91.19 115 LEU A O 1
ATOM 907 N N . SER A 1 116 ? -1.746 -0.149 -7.411 1.00 90.75 116 SER A N 1
ATOM 908 C CA . SER A 1 116 ? -1.323 -1.387 -8.080 1.00 90.75 116 SER A CA 1
ATOM 909 C C . SER A 1 116 ? -2.195 -1.700 -9.300 1.00 90.75 116 SER A C 1
ATOM 911 O O . SER A 1 116 ? -1.669 -2.041 -10.357 1.00 90.75 116 SER A O 1
ATOM 913 N N . MET A 1 117 ? -3.513 -1.507 -9.191 1.00 92.62 117 MET A N 1
ATOM 914 C CA . MET A 1 117 ? -4.456 -1.670 -10.302 1.00 92.62 117 MET A CA 1
ATOM 915 C C . MET A 1 117 ? -4.179 -0.671 -11.430 1.00 92.62 117 MET A C 1
ATOM 917 O O . MET A 1 117 ? -4.116 -1.051 -12.597 1.00 92.62 117 MET A O 1
ATOM 921 N N . LEU A 1 118 ? -3.938 0.599 -11.089 1.00 91.56 118 LEU A N 1
ATOM 922 C CA . LEU A 1 118 ? -3.548 1.617 -12.063 1.00 91.56 118 LEU A CA 1
ATOM 923 C C . LEU A 1 118 ? -2.239 1.240 -12.771 1.00 91.56 118 LEU A C 1
ATOM 925 O O . LEU A 1 118 ? -2.152 1.327 -13.993 1.00 91.56 118 LEU A O 1
ATOM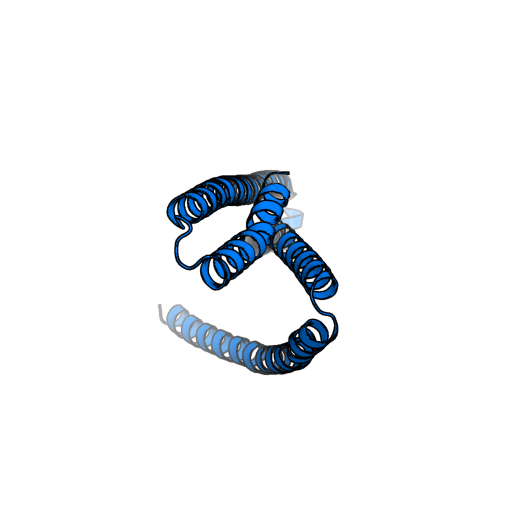 929 N N . SER A 1 119 ? -1.236 0.777 -12.019 1.00 89.62 119 SER A N 1
ATOM 930 C CA . SER A 1 119 ? 0.032 0.311 -12.587 1.00 89.62 119 SER A CA 1
ATOM 931 C C . SER A 1 119 ? -0.161 -0.862 -13.545 1.00 89.62 119 SER A C 1
ATOM 933 O O . SER A 1 119 ? 0.501 -0.910 -14.577 1.00 89.62 119 SER A O 1
ATOM 935 N N . PHE A 1 120 ? -1.055 -1.796 -13.216 1.00 90.19 120 PHE A N 1
ATOM 936 C CA . PHE A 1 120 ? -1.377 -2.933 -14.071 1.00 90.19 120 PHE A CA 1
ATOM 937 C C . PHE A 1 120 ? -2.001 -2.481 -15.397 1.00 90.19 120 PHE A C 1
ATOM 939 O O . PHE A 1 120 ? -1.526 -2.875 -16.460 1.00 90.19 120 PHE A O 1
ATOM 946 N N . VAL A 1 121 ? -3.005 -1.599 -15.350 1.00 91.81 121 VAL 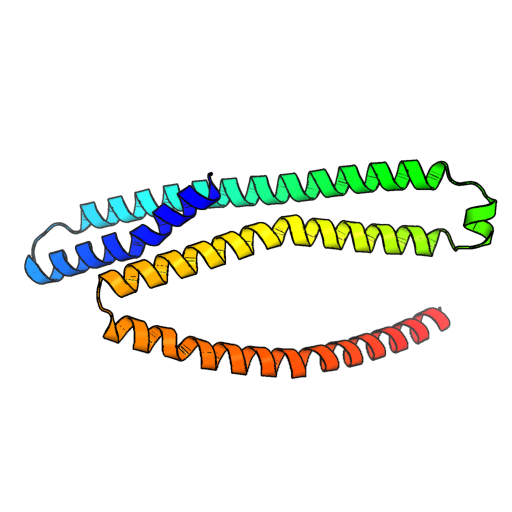A N 1
ATOM 947 C CA . VAL A 1 121 ? -3.654 -1.055 -16.556 1.00 91.81 121 VAL A CA 1
ATOM 948 C C . VAL A 1 121 ? -2.648 -0.316 -17.442 1.00 91.81 121 VAL A C 1
ATOM 950 O O . VAL A 1 121 ? -2.623 -0.534 -18.653 1.00 91.81 121 VAL A O 1
ATOM 953 N N . LEU A 1 122 ? -1.783 0.513 -16.849 1.00 90.19 122 LEU A N 1
ATOM 954 C CA . LEU A 1 122 ? -0.739 1.227 -17.587 1.00 90.19 122 LEU A CA 1
ATOM 955 C C . LEU A 1 122 ? 0.282 0.272 -18.216 1.00 90.19 122 LEU A C 1
ATOM 957 O O . LEU A 1 122 ? 0.649 0.459 -19.373 1.00 90.19 122 LEU A O 1
ATOM 961 N N . ALA A 1 123 ? 0.710 -0.762 -17.488 1.00 88.75 123 ALA A N 1
ATOM 962 C CA . ALA A 1 123 ? 1.639 -1.763 -18.004 1.00 88.75 123 ALA A CA 1
ATOM 963 C C . ALA A 1 123 ? 1.042 -2.534 -19.189 1.00 88.75 123 ALA A C 1
ATOM 965 O O . ALA A 1 123 ? 1.695 -2.658 -20.220 1.00 88.75 123 ALA A O 1
ATOM 966 N N . VAL A 1 124 ? -0.211 -2.991 -19.087 1.00 91.06 124 VAL A N 1
ATOM 967 C CA . VAL A 1 124 ? -0.900 -3.678 -20.192 1.00 91.06 124 VAL A CA 1
ATOM 968 C C . VAL A 1 124 ? -1.072 -2.749 -21.394 1.00 91.06 124 VAL A C 1
ATOM 970 O O . VAL A 1 124 ? -0.770 -3.152 -22.515 1.00 91.06 124 VAL A O 1
ATOM 973 N N . GLY A 1 125 ? -1.494 -1.499 -21.176 1.00 91.56 125 GLY A N 1
ATOM 974 C CA . GLY A 1 125 ? -1.612 -0.503 -22.245 1.00 91.56 125 GLY A CA 1
ATOM 975 C C . GLY A 1 125 ? -0.282 -0.240 -22.957 1.00 91.56 125 GLY A C 1
ATOM 976 O O . GLY A 1 125 ? -0.241 -0.157 -24.183 1.00 91.56 125 GLY A O 1
ATOM 977 N N . PHE A 1 126 ? 0.815 -0.185 -22.201 1.00 87.94 126 PHE A N 1
ATOM 978 C CA . PHE A 1 126 ? 2.161 -0.045 -22.747 1.00 87.94 126 PHE A CA 1
ATOM 979 C C . PHE A 1 126 ? 2.625 -1.293 -23.515 1.00 87.94 126 PHE A C 1
ATOM 981 O O . PHE A 1 126 ? 3.179 -1.186 -24.601 1.00 87.94 126 PHE A O 1
ATOM 988 N N . MET A 1 127 ? 2.377 -2.496 -23.002 1.00 90.38 127 MET A N 1
ATOM 989 C CA . MET A 1 127 ? 2.737 -3.727 -23.713 1.00 90.38 127 MET A CA 1
ATOM 990 C C . MET A 1 127 ? 1.972 -3.861 -25.039 1.00 90.38 127 MET A C 1
ATOM 992 O O . MET A 1 127 ? 2.565 -4.218 -26.062 1.00 90.38 127 MET A O 1
ATOM 996 N N . LEU A 1 128 ? 0.683 -3.498 -25.046 1.00 93.19 128 LEU A N 1
ATOM 997 C CA . LEU A 1 128 ? -0.149 -3.485 -26.251 1.00 93.19 128 LEU A CA 1
ATOM 998 C C . LEU A 1 128 ? 0.388 -2.533 -27.327 1.00 93.19 128 LEU A C 1
ATOM 1000 O O . LEU A 1 128 ? 0.260 -2.851 -28.508 1.00 93.19 128 LEU A O 1
ATOM 1004 N N . SER A 1 129 ? 1.002 -1.406 -26.944 1.00 91.56 129 SER A N 1
ATOM 1005 C CA . SER A 1 129 ? 1.597 -0.472 -27.910 1.00 91.56 129 SER A CA 1
ATOM 1006 C C . SER A 1 129 ? 2.896 -0.992 -28.533 1.00 91.56 129 SER A C 1
ATOM 1008 O O . SER A 1 129 ? 3.249 -0.567 -29.630 1.00 91.56 129 SER A O 1
ATOM 1010 N N . ILE A 1 130 ? 3.587 -1.929 -27.872 1.00 88.50 130 ILE A N 1
ATOM 1011 C CA . ILE A 1 130 ? 4.783 -2.588 -28.407 1.00 88.50 130 ILE A CA 1
ATOM 1012 C C . ILE A 1 130 ? 4.387 -3.754 -29.321 1.00 88.50 130 ILE A C 1
ATOM 1014 O O . ILE A 1 130 ? 4.704 -3.735 -30.506 1.00 88.50 130 ILE A O 1
ATOM 1018 N N . HIS A 1 131 ? 3.723 -4.782 -28.782 1.00 93.00 131 HIS A N 1
ATOM 1019 C CA . HIS A 1 131 ? 3.370 -5.989 -29.535 1.00 93.00 131 HIS A CA 1
ATOM 1020 C C . HIS A 1 131 ? 2.102 -6.654 -28.992 1.00 93.00 131 HIS A C 1
ATOM 1022 O O . HIS A 1 131 ? 2.111 -7.333 -27.960 1.00 93.00 131 HIS A O 1
ATOM 1028 N N . VAL A 1 132 ? 1.012 -6.537 -29.752 1.00 95.00 132 VAL A N 1
ATOM 1029 C CA . VAL A 1 132 ? -0.308 -7.069 -29.378 1.00 95.00 132 VAL A CA 1
ATOM 1030 C C . VAL A 1 132 ? -0.315 -8.593 -29.160 1.00 95.00 132 VAL A C 1
ATOM 1032 O O . VAL A 1 132 ? -0.780 -9.012 -28.100 1.00 95.00 132 VAL A O 1
ATOM 1035 N N . PRO A 1 133 ? 0.222 -9.448 -30.060 1.00 95.88 133 PRO A N 1
ATOM 1036 C CA . PRO A 1 133 ? 0.105 -10.904 -29.897 1.00 95.88 133 PRO A CA 1
ATOM 1037 C C . PRO A 1 133 ? 0.835 -11.434 -28.656 1.00 95.88 133 PRO A C 1
ATOM 1039 O O . PRO A 1 133 ? 0.293 -12.248 -27.912 1.00 95.88 133 PRO A O 1
ATOM 1042 N N . LEU A 1 134 ? 2.043 -10.920 -28.397 1.00 92.19 134 LEU A N 1
ATOM 1043 C CA . LEU A 1 134 ? 2.838 -11.251 -27.210 1.00 92.19 134 LEU A CA 1
ATOM 1044 C C . LEU A 1 134 ? 2.131 -10.820 -25.923 1.00 92.19 134 LEU A C 1
ATOM 1046 O O . LEU A 1 134 ? 2.113 -11.562 -24.943 1.00 92.19 134 LEU A O 1
ATOM 1050 N N . THR A 1 135 ? 1.506 -9.644 -25.941 1.00 94.25 135 THR A N 1
ATOM 1051 C CA . THR A 1 135 ? 0.761 -9.132 -24.788 1.00 94.25 135 THR A CA 1
ATOM 1052 C C . THR A 1 135 ? -0.469 -9.978 -24.489 1.00 94.25 135 THR A C 1
ATOM 1054 O O . THR A 1 135 ? -0.702 -10.317 -23.332 1.00 94.25 135 THR A O 1
ATOM 1057 N N . LEU A 1 136 ? -1.231 -10.373 -25.514 1.00 94.38 136 LEU A N 1
ATOM 1058 C CA . LEU A 1 136 ? -2.383 -11.261 -25.342 1.00 94.38 136 LEU A CA 1
ATOM 1059 C C . LEU A 1 136 ? -1.966 -12.619 -24.778 1.00 94.38 136 LEU A C 1
ATOM 1061 O O . LEU A 1 136 ? -2.619 -13.113 -23.861 1.00 94.38 136 LEU A O 1
ATOM 1065 N N . LEU A 1 137 ? -0.859 -13.188 -25.264 1.00 95.00 137 LEU A N 1
ATOM 1066 C CA . LEU A 1 137 ? -0.320 -14.437 -24.730 1.00 95.00 137 LEU A CA 1
ATOM 1067 C C . LEU A 1 137 ? 0.078 -14.297 -23.251 1.00 95.00 137 LEU A C 1
ATOM 1069 O O . LEU A 1 137 ? -0.251 -15.164 -22.445 1.00 95.00 137 LEU A O 1
ATOM 1073 N N . ALA A 1 138 ? 0.726 -13.190 -22.877 1.00 92.00 138 ALA A N 1
ATOM 1074 C CA . ALA A 1 138 ? 1.089 -12.912 -21.490 1.00 92.00 138 ALA A CA 1
ATOM 1075 C C . ALA A 1 138 ? -0.151 -12.745 -20.592 1.00 92.00 138 ALA A C 1
ATOM 1077 O O . ALA A 1 138 ? -0.247 -13.380 -19.542 1.00 92.00 138 ALA A O 1
ATOM 1078 N N . VAL A 1 139 ? -1.135 -11.945 -21.012 1.00 93.31 139 VAL A N 1
ATOM 1079 C CA . VAL A 1 139 ? -2.364 -11.680 -20.242 1.00 93.31 139 VAL A CA 1
ATOM 1080 C C . VAL A 1 139 ? -3.253 -12.924 -20.140 1.00 93.31 139 VAL A C 1
ATOM 1082 O O . VAL A 1 139 ? -3.888 -13.128 -19.107 1.00 93.31 139 VAL A O 1
ATOM 1085 N N . ALA A 1 140 ? -3.251 -13.806 -21.142 1.00 94.12 140 ALA A N 1
ATOM 1086 C CA . ALA A 1 140 ? -4.001 -15.063 -21.117 1.00 94.12 140 ALA A CA 1
ATOM 1087 C C . ALA A 1 140 ? -3.576 -16.013 -19.980 1.00 94.12 140 ALA A C 1
ATOM 1089 O O . ALA A 1 140 ? -4.347 -16.891 -19.596 1.00 94.12 140 ALA A O 1
ATOM 1090 N N . THR A 1 141 ? -2.389 -15.824 -19.393 1.00 92.94 141 THR A N 1
ATOM 1091 C CA . THR A 1 141 ? -1.958 -16.583 -18.207 1.00 92.94 141 THR A CA 1
ATOM 1092 C C . THR A 1 141 ? -2.639 -16.116 -16.915 1.00 92.94 141 THR A C 1
ATOM 1094 O O . THR A 1 141 ? -2.756 -16.890 -15.964 1.00 92.94 141 THR A O 1
ATOM 1097 N N . MET A 1 142 ? -3.148 -14.879 -16.862 1.00 92.44 142 MET A N 1
ATOM 1098 C CA . MET A 1 142 ? -3.738 -14.314 -15.644 1.00 92.44 142 MET A CA 1
ATOM 1099 C C . MET A 1 142 ? -5.015 -15.018 -15.170 1.00 92.44 142 MET A C 1
ATOM 1101 O O . MET A 1 142 ? -5.103 -15.289 -13.971 1.00 92.44 142 MET A O 1
ATOM 1105 N N . PRO A 1 143 ? -5.989 -15.368 -16.036 1.00 93.62 143 PRO A N 1
ATOM 1106 C CA . PRO A 1 143 ? -7.164 -16.132 -15.621 1.00 93.62 143 PRO A CA 1
ATOM 1107 C C . PRO A 1 143 ? -6.811 -17.447 -14.921 1.00 93.62 143 PRO A C 1
ATOM 1109 O O . PRO A 1 143 ? -7.445 -17.800 -13.930 1.00 93.62 143 PRO A O 1
ATOM 1112 N N . LEU A 1 144 ? -5.769 -18.144 -15.386 1.00 94.69 144 LEU A N 1
ATOM 1113 C CA . LEU A 1 144 ? -5.307 -19.387 -14.768 1.00 94.69 144 LEU A CA 1
ATOM 1114 C C . LEU A 1 144 ? -4.815 -19.146 -13.335 1.00 94.69 144 LEU A C 1
ATOM 1116 O O . LEU A 1 144 ? -5.246 -19.835 -12.411 1.00 94.69 144 LEU A O 1
ATOM 1120 N N . VAL A 1 145 ? -3.955 -18.140 -13.144 1.00 93.75 145 VAL A N 1
ATOM 1121 C CA . VAL A 1 145 ? -3.444 -17.754 -11.818 1.00 93.75 145 VAL A CA 1
ATOM 1122 C C . VAL A 1 145 ? -4.586 -17.315 -10.902 1.00 93.75 145 VAL A C 1
ATOM 1124 O O . VAL A 1 145 ? -4.624 -17.704 -9.736 1.00 93.75 145 VAL A O 1
ATOM 1127 N N . PHE A 1 146 ? -5.545 -16.551 -11.430 1.00 93.75 146 PHE A N 1
ATOM 1128 C CA . PHE A 1 146 ? -6.714 -16.104 -10.679 1.00 93.75 146 PHE A CA 1
ATOM 1129 C C . PHE A 1 146 ? -7.556 -17.285 -10.188 1.00 93.75 146 PHE A C 1
ATOM 1131 O O . PHE A 1 146 ? -7.847 -17.366 -8.997 1.00 93.75 146 PHE A O 1
ATOM 1138 N N . VAL A 1 147 ? -7.903 -18.228 -11.068 1.00 96.31 147 VAL A N 1
ATOM 1139 C CA . VAL A 1 147 ? -8.698 -19.413 -10.706 1.00 96.31 147 VAL A CA 1
ATOM 1140 C C . VAL A 1 147 ? -7.977 -20.265 -9.664 1.00 96.31 147 VAL A C 1
ATOM 1142 O O . VAL A 1 147 ? -8.598 -20.699 -8.692 1.00 96.31 147 VAL A O 1
ATOM 1145 N N . LEU A 1 148 ? -6.671 -20.486 -9.832 1.00 95.50 148 LEU A N 1
ATOM 1146 C CA . LEU A 1 148 ? -5.880 -21.259 -8.877 1.00 95.50 148 LEU A CA 1
ATOM 1147 C C . LEU A 1 148 ? -5.828 -20.564 -7.508 1.00 95.50 148 LEU A C 1
ATOM 1149 O O . LEU A 1 148 ? -6.031 -21.205 -6.479 1.00 95.50 148 LEU A O 1
ATOM 1153 N N . GLY A 1 149 ? -5.638 -19.242 -7.505 1.00 94.31 149 GLY A N 1
ATOM 1154 C CA . GLY A 1 149 ? -5.637 -18.424 -6.296 1.00 94.31 149 GLY A CA 1
ATOM 1155 C C . GLY A 1 149 ? -6.979 -18.429 -5.561 1.00 94.31 149 GLY A C 1
ATOM 1156 O O . GLY A 1 149 ? -6.992 -18.567 -4.339 1.00 94.31 149 GLY A O 1
ATOM 1157 N N . GLN A 1 150 ? -8.103 -18.337 -6.281 1.00 95.19 150 GLN A N 1
ATOM 1158 C CA . GLN A 1 150 ? -9.437 -18.443 -5.672 1.00 95.19 150 GLN A CA 1
ATOM 1159 C C . GLN A 1 150 ? -9.652 -19.828 -5.063 1.00 95.19 150 GLN A C 1
ATOM 1161 O O . GLN A 1 150 ? -10.024 -19.927 -3.901 1.00 95.19 150 GLN A O 1
ATOM 1166 N N . ARG A 1 151 ? -9.285 -20.900 -5.778 1.00 95.12 151 ARG A N 1
ATOM 1167 C CA . ARG A 1 151 ? -9.353 -22.263 -5.229 1.00 95.12 151 ARG A CA 1
ATOM 1168 C C . ARG A 1 151 ? -8.553 -22.421 -3.940 1.00 95.12 151 ARG A C 1
ATOM 1170 O O . ARG A 1 151 ? -9.029 -23.041 -2.993 1.00 95.12 151 ARG A O 1
ATOM 1177 N N . MET A 1 152 ? -7.337 -21.877 -3.900 1.00 94.25 152 MET A N 1
ATOM 1178 C CA . MET A 1 152 ? -6.516 -21.911 -2.690 1.00 94.25 152 MET A CA 1
ATOM 1179 C C . MET A 1 152 ? -7.160 -21.117 -1.555 1.00 94.25 152 MET A C 1
ATOM 1181 O O . MET A 1 152 ? -7.177 -21.596 -0.425 1.00 94.25 152 MET A O 1
ATOM 1185 N N . ARG A 1 153 ? -7.711 -19.932 -1.840 1.00 93.00 153 ARG A N 1
ATOM 1186 C CA . ARG A 1 153 ? -8.424 -19.120 -0.847 1.00 93.00 153 ARG A CA 1
ATOM 1187 C C . ARG A 1 153 ? -9.612 -19.879 -0.260 1.00 93.00 153 ARG A C 1
ATOM 1189 O O . ARG A 1 153 ? -9.719 -19.952 0.962 1.00 93.00 153 ARG A O 1
ATOM 1196 N N . ASP A 1 154 ? -10.446 -20.462 -1.112 1.00 93.19 154 ASP A N 1
ATOM 1197 C CA . ASP A 1 154 ? -11.656 -21.180 -0.707 1.00 93.19 154 ASP A CA 1
ATOM 1198 C C . ASP A 1 154 ? -11.334 -22.420 0.135 1.00 93.19 154 ASP A C 1
ATOM 1200 O O . ASP A 1 154 ? -12.117 -22.801 1.000 1.00 93.19 154 ASP A O 1
ATOM 1204 N N . LEU A 1 155 ? -10.160 -23.026 -0.072 1.00 90.81 155 LEU A N 1
ATOM 1205 C CA . LEU A 1 155 ? -9.682 -24.156 0.722 1.00 90.81 155 LEU A CA 1
ATOM 1206 C C . LEU A 1 155 ? -9.041 -23.718 2.050 1.00 90.81 155 LEU A C 1
ATOM 1208 O O . LEU A 1 155 ? -9.352 -24.264 3.106 1.00 90.81 155 LEU A O 1
ATOM 1212 N N . VAL A 1 156 ? -8.128 -22.744 2.015 1.00 93.12 156 VAL A N 1
ATOM 1213 C CA . VAL A 1 156 ? -7.300 -22.352 3.171 1.00 93.12 156 VAL A CA 1
ATOM 1214 C C . VAL A 1 156 ? -8.089 -21.545 4.199 1.00 93.12 156 VAL A C 1
ATOM 1216 O O . VAL A 1 156 ? -7.839 -21.669 5.401 1.00 93.12 156 VAL A O 1
ATOM 1219 N N . PHE A 1 157 ? -9.051 -20.732 3.755 1.00 90.69 157 PHE A N 1
ATOM 1220 C CA . PHE A 1 157 ? -9.860 -19.912 4.652 1.00 90.69 157 PHE A CA 1
ATOM 1221 C C . PHE A 1 157 ? -10.640 -20.754 5.682 1.00 90.69 157 PHE A C 1
ATOM 1223 O O . PHE A 1 157 ? -10.422 -20.541 6.875 1.00 90.69 157 PHE A O 1
ATOM 1230 N N . PRO A 1 158 ? -11.464 -21.757 5.306 1.00 91.56 158 PRO A N 1
ATOM 1231 C CA . PRO A 1 158 ? -12.190 -22.576 6.283 1.00 91.56 158 PRO A CA 1
ATOM 1232 C C . PRO A 1 158 ? -11.265 -23.418 7.176 1.00 91.56 158 PRO A C 1
ATOM 1234 O O . PRO A 1 158 ? -11.543 -23.587 8.361 1.00 91.56 158 PRO A O 1
ATOM 1237 N N . LEU A 1 159 ? -10.132 -23.899 6.652 1.00 90.38 159 LEU A N 1
ATOM 1238 C CA . LEU A 1 159 ? -9.129 -24.625 7.446 1.00 90.38 159 LEU A CA 1
ATOM 1239 C C . LEU A 1 159 ? -8.519 -23.749 8.551 1.00 90.38 159 LEU A C 1
ATOM 1241 O O . LEU A 1 159 ? -8.318 -24.211 9.679 1.00 90.38 159 LEU A O 1
ATOM 1245 N N . SER A 1 160 ? -8.262 -22.476 8.242 1.00 90.62 160 SER A N 1
ATOM 1246 C CA . SER A 1 160 ? -7.769 -21.498 9.218 1.00 90.62 160 SER A CA 1
ATOM 1247 C C . SER A 1 160 ? -8.767 -21.302 10.361 1.00 90.62 160 SER A C 1
ATOM 1249 O O . SER A 1 160 ? -8.361 -21.315 11.521 1.00 90.62 160 SER A O 1
ATOM 1251 N N . TRP A 1 161 ? -10.066 -21.217 10.053 1.00 88.69 161 TRP A N 1
ATOM 1252 C CA . TRP A 1 161 ? -11.127 -21.096 11.062 1.00 88.69 161 TRP A CA 1
ATOM 1253 C C . TRP A 1 161 ? -11.184 -22.294 12.014 1.00 88.69 161 TRP A C 1
ATOM 1255 O O . TRP A 1 161 ? -11.257 -22.108 13.225 1.00 88.69 161 TRP A O 1
ATOM 1265 N N . ILE A 1 162 ? -11.087 -23.521 11.494 1.00 92.31 162 ILE A N 1
ATOM 1266 C CA . ILE A 1 162 ? -11.097 -24.736 12.330 1.00 92.31 162 ILE A CA 1
ATOM 1267 C C . ILE A 1 162 ? -9.875 -24.770 13.256 1.00 92.31 162 ILE A C 1
ATOM 1269 O O . ILE A 1 162 ? -9.986 -25.106 14.435 1.00 92.31 162 ILE A O 1
ATOM 1273 N N . THR A 1 163 ? -8.704 -24.405 12.732 1.00 91.25 163 THR A N 1
ATOM 1274 C CA . THR A 1 163 ? -7.454 -24.392 13.505 1.00 91.25 163 THR A CA 1
ATOM 1275 C C . THR A 1 163 ? -7.503 -23.344 14.619 1.00 91.25 163 THR A C 1
ATOM 1277 O O . THR A 1 163 ? -7.102 -23.626 15.746 1.00 91.25 163 THR A O 1
ATOM 1280 N N . GLN A 1 164 ? -8.046 -22.157 14.329 1.00 89.06 164 GLN A N 1
ATOM 1281 C CA . GLN A 1 164 ? -8.256 -21.105 15.326 1.00 89.06 164 GLN A CA 1
ATOM 1282 C C . GLN A 1 164 ? -9.283 -21.509 16.392 1.00 89.06 164 GLN A C 1
ATOM 1284 O O . GLN A 1 164 ? -9.056 -21.242 17.568 1.00 89.06 164 GLN A O 1
ATOM 1289 N N . GLY A 1 165 ? -10.359 -22.209 16.014 1.00 90.56 165 GLY A N 1
ATOM 1290 C CA . GLY A 1 165 ? -11.346 -22.729 16.966 1.00 90.56 165 GLY A CA 1
ATOM 1291 C C . GLY A 1 165 ? -10.738 -23.708 17.975 1.00 90.56 165 GLY A C 1
ATOM 1292 O O . GLY A 1 165 ? -10.923 -23.550 19.177 1.00 90.56 165 GLY A O 1
ATOM 1293 N N . ARG A 1 166 ? -9.921 -24.662 17.508 1.00 91.69 166 ARG A N 1
ATOM 1294 C CA . ARG A 1 166 ? -9.228 -25.618 18.395 1.00 91.69 166 ARG A CA 1
ATOM 1295 C C . ARG A 1 166 ? -8.215 -24.948 19.323 1.00 91.69 166 ARG A C 1
ATOM 1297 O O . ARG A 1 166 ? -8.089 -25.345 20.475 1.00 91.69 166 ARG A O 1
ATOM 1304 N N . MET A 1 167 ? -7.494 -23.938 18.832 1.00 89.94 167 MET A N 1
ATOM 1305 C CA . MET A 1 167 ? -6.587 -23.138 19.667 1.00 89.94 167 MET A CA 1
ATOM 1306 C C . MET A 1 167 ? -7.349 -22.428 20.794 1.00 89.94 167 MET A C 1
ATOM 1308 O O . MET A 1 167 ? -6.856 -22.382 21.917 1.00 89.94 167 MET A O 1
ATOM 1312 N N . ALA A 1 168 ? -8.550 -21.912 20.509 1.00 87.25 168 ALA A N 1
ATOM 1313 C CA . ALA A 1 168 ? -9.391 -21.261 21.508 1.00 87.25 168 ALA A CA 1
ATOM 1314 C C . ALA A 1 168 ? -9.913 -22.250 22.565 1.00 87.25 168 ALA A C 1
ATOM 1316 O O . ALA A 1 168 ? -9.868 -21.935 23.748 1.00 87.25 168 ALA A O 1
ATOM 1317 N N . GLU A 1 169 ? -10.337 -23.456 22.168 1.00 91.38 169 GLU A N 1
ATOM 1318 C CA . GLU A 1 169 ? -10.746 -24.507 23.117 1.00 91.38 169 GLU A CA 1
ATOM 1319 C C . GLU A 1 169 ? -9.609 -24.891 24.075 1.00 91.38 169 GLU A C 1
ATOM 1321 O O . GLU A 1 169 ? -9.813 -24.940 25.285 1.00 91.38 169 GLU A O 1
ATOM 1326 N N . VAL A 1 170 ? -8.396 -25.116 23.554 1.00 90.69 170 VAL A N 1
ATOM 1327 C CA . VAL A 1 170 ? -7.226 -25.443 24.390 1.00 90.69 170 VAL A CA 1
ATOM 1328 C C . VAL A 1 170 ? -6.880 -24.289 25.331 1.00 90.69 170 VAL A C 1
ATOM 1330 O O . VAL A 1 170 ? -6.570 -24.534 26.494 1.00 90.69 170 VAL A O 1
ATOM 1333 N N . ALA A 1 171 ? -6.956 -23.044 24.853 1.00 87.44 171 ALA A N 1
ATOM 1334 C CA . ALA A 1 171 ? -6.739 -21.867 25.689 1.00 87.44 171 ALA A CA 1
ATOM 1335 C C . ALA A 1 171 ? -7.755 -21.785 26.840 1.00 87.44 171 ALA A C 1
ATOM 1337 O O . ALA A 1 171 ? -7.346 -21.561 27.975 1.00 87.44 171 ALA A O 1
ATOM 1338 N N . MET A 1 172 ? -9.040 -22.060 26.585 1.00 89.81 172 MET A N 1
ATOM 1339 C CA . MET A 1 172 ? -10.053 -22.071 27.648 1.00 89.81 172 MET A CA 1
ATOM 1340 C C . MET A 1 172 ? -9.776 -23.138 28.711 1.00 89.81 172 MET A C 1
ATOM 1342 O O . MET A 1 172 ? -9.884 -22.848 29.895 1.00 89.81 172 MET A O 1
ATOM 1346 N N . VAL A 1 173 ? -9.360 -24.347 28.317 1.00 90.81 173 VAL A N 1
ATOM 1347 C CA . VAL A 1 173 ? -9.020 -25.410 29.284 1.00 90.81 173 VAL A CA 1
ATOM 1348 C C . VAL A 1 173 ? -7.834 -25.012 30.168 1.00 90.81 173 VAL A C 1
ATOM 1350 O O . VAL A 1 173 ? -7.774 -25.404 31.331 1.00 90.81 173 VAL A O 1
ATOM 1353 N N . VAL A 1 174 ? -6.869 -24.257 29.640 1.00 90.69 174 VAL A N 1
ATOM 1354 C CA . VAL A 1 174 ? -5.745 -23.749 30.441 1.00 90.69 174 VAL A CA 1
ATOM 1355 C C . VAL A 1 174 ? -6.217 -22.669 31.415 1.00 90.69 174 VAL A C 1
ATOM 1357 O O . VAL A 1 174 ? -5.849 -22.739 32.584 1.00 90.69 174 VAL A O 1
ATOM 1360 N N . ASP A 1 175 ? -7.053 -21.731 30.964 1.00 86.25 175 ASP A N 1
ATOM 1361 C CA . ASP A 1 175 ? -7.598 -20.658 31.806 1.00 86.25 175 ASP A CA 1
ATOM 1362 C C . ASP A 1 175 ? -8.526 -21.186 32.914 1.00 86.25 175 ASP A C 1
ATOM 1364 O O . ASP A 1 175 ? -8.536 -20.634 34.006 1.00 86.25 175 ASP A O 1
ATOM 1368 N N . GLU A 1 176 ? -9.277 -22.267 32.673 1.00 84.50 176 GLU A N 1
ATOM 1369 C CA . GLU A 1 176 ? -10.127 -22.910 33.690 1.00 84.50 176 GLU A CA 1
ATOM 1370 C C . GLU A 1 176 ? -9.331 -23.671 34.766 1.00 84.50 176 GLU A C 1
ATOM 1372 O O . GLU A 1 176 ? -9.850 -23.920 35.854 1.00 84.50 176 GLU A O 1
ATOM 1377 N N . ASN A 1 177 ? -8.090 -24.069 34.466 1.00 79.50 177 ASN A N 1
ATOM 1378 C CA . ASN A 1 177 ? -7.213 -24.796 35.390 1.00 79.50 177 ASN A CA 1
ATOM 1379 C C . ASN A 1 177 ? -6.231 -23.881 36.152 1.00 79.50 177 ASN A C 1
ATOM 1381 O O . ASN A 1 177 ? -5.412 -24.391 36.924 1.00 79.50 177 ASN A O 1
ATOM 1385 N N . LEU A 1 178 ? -6.295 -22.564 35.927 1.00 64.44 178 LEU A N 1
ATOM 1386 C CA . LEU A 1 178 ? -5.547 -21.522 36.642 1.00 64.44 178 LEU A CA 1
ATOM 1387 C C . LEU A 1 178 ? -6.429 -20.832 37.690 1.00 64.44 178 LEU A C 1
ATOM 1389 O O . LEU A 1 178 ? -5.875 -20.510 38.767 1.00 64.44 178 LEU A O 1
#

pLDDT: mean 89.44, std 7.6, range [57.25, 97.5]

Radius of gyration: 25.73 Å; chains: 1; bounding box: 60×38×69 Å

Foldseek 3Di:
DLLVVLLVLVLCLVVLVVVLVVCCVPVVDDPSVVSVVVSVVSVVSSVVSVVVVLVVQLVVLVVQLVVQLVVLVVVLVPDDVVVCVVPPPVVSNVVSNVVSVVSSCCSNVVVVVVSVVVSVVVNLVVVCVVPPVVSCVVVVCVVVVVVVVVVCCVVVVVVVVVVVVVVVVVVVVVVVVD

Sequence (178 aa):
VCGVAGLTLQVSVPMVLRHAIDVALEERSGSLEAHVWVLVAIAIAAFGLRYTYRYLLFWAAYRIETDLRSIIYEHLTRLSFSFYDRIAAGEVISRANSDIRSIQLLLAFGPLAGLSMLSFVLAVGFMLSIHVPLTLLAVATMPLVFVLGQRMRDLVFPLSWITQGRMAEVAMVVDENL

InterPro domains:
  IPR011527 ABC transporter type 1, transmembrane domain [PF00664] (3-153)
  IPR011527 ABC transporter type 1, transmembrane domain [PS50929] (1-178)
  IPR036640 ABC transporter type 1, transmembrane domain superfamily [G3DSA:1.20.1560.10] (1-178)
  IPR036640 ABC transporter type 1, transmembrane domain superfamily [SSF90123] (1-178)
  IPR039421 Type 1 protein exporter [PTHR43394] (5-177)

Organism: NCBI:txid408172